Protein AF-A0A354GTN3-F1 (afdb_monomer_lite)

Secondary structure (DSSP, 8-state):
--TTHHHHTT--SSSTT--HHHHHHHHHHHHHH-SSS----PPPTTSSSS-HHHHHHHHHHIIIII-

Structure (mmCIF, N/CA/C/O backbone):
data_AF-A0A354GTN3-F1
#
_entry.id   AF-A0A354GTN3-F1
#
loop_
_atom_site.group_PDB
_atom_site.id
_atom_site.type_symbol
_atom_site.label_atom_id
_atom_site.label_alt_id
_atom_site.label_comp_id
_atom_site.label_asym_id
_atom_site.label_entity_id
_atom_site.label_seq_id
_atom_site.pdbx_PDB_ins_code
_atom_site.Cartn_x
_atom_site.Cartn_y
_atom_site.Cartn_z
_atom_site.occupancy
_atom_site.B_iso_or_equiv
_atom_site.auth_seq_id
_atom_site.auth_comp_id
_atom_site.auth_asym_id
_atom_site.auth_atom_id
_atom_site.pdbx_PDB_model_num
ATOM 1 N N . VAL A 1 1 ? -6.120 -4.551 2.997 1.00 97.88 1 VAL A N 1
ATOM 2 C CA . VAL A 1 1 ? -6.096 -3.878 1.691 1.00 97.88 1 VAL A CA 1
ATOM 3 C C . VAL A 1 1 ? -4.866 -4.376 0.988 1.00 97.88 1 VAL A C 1
ATOM 5 O O . VAL A 1 1 ? -3.772 -4.050 1.428 1.00 97.88 1 VAL A O 1
ATOM 8 N N . GLY A 1 2 ? -5.065 -5.270 0.024 1.00 98.25 2 GLY A N 1
ATOM 9 C CA . GLY A 1 2 ? -3.959 -5.968 -0.617 1.00 98.25 2 GLY A CA 1
ATOM 10 C C . GLY A 1 2 ? -3.667 -5.443 -2.011 1.00 98.25 2 GLY A C 1
ATOM 11 O O . GLY A 1 2 ? -4.575 -4.953 -2.688 1.00 98.25 2 GLY A O 1
ATOM 12 N N . ASP A 1 3 ? -2.420 -5.602 -2.437 1.00 98.00 3 ASP A N 1
ATOM 13 C CA . ASP A 1 3 ? -1.926 -5.222 -3.768 1.00 98.00 3 ASP A CA 1
ATOM 14 C C . ASP A 1 3 ? -2.592 -6.023 -4.906 1.00 98.00 3 ASP A C 1
ATOM 16 O O . ASP A 1 3 ? -2.592 -5.600 -6.058 1.00 98.00 3 ASP A O 1
ATOM 20 N N . SER A 1 4 ? -3.288 -7.117 -4.576 1.00 98.00 4 SER A N 1
ATOM 21 C CA . SER A 1 4 ? -4.241 -7.802 -5.465 1.00 98.00 4 SER A CA 1
ATOM 22 C C . SER A 1 4 ? -5.255 -6.864 -6.139 1.00 98.00 4 SER A C 1
ATOM 24 O O . SER A 1 4 ? -5.803 -7.221 -7.184 1.00 98.00 4 SER A O 1
ATOM 26 N N . LEU A 1 5 ? -5.470 -5.652 -5.601 1.00 97.88 5 LEU A N 1
ATOM 27 C CA . LEU A 1 5 ? -6.218 -4.579 -6.262 1.00 97.88 5 LEU A CA 1
ATOM 28 C C . LEU A 1 5 ? -5.704 -4.266 -7.676 1.00 97.88 5 LEU A C 1
ATOM 30 O O . LEU A 1 5 ? -6.511 -3.897 -8.528 1.00 97.88 5 LEU A O 1
ATOM 34 N N . GLY A 1 6 ? -4.415 -4.483 -7.959 1.00 98.31 6 GLY A N 1
ATOM 35 C CA . GLY A 1 6 ? -3.854 -4.345 -9.304 1.00 98.31 6 GLY A CA 1
ATOM 36 C C . GLY A 1 6 ? -4.578 -5.234 -10.311 1.00 98.31 6 GLY A C 1
ATOM 37 O O . GLY A 1 6 ? -4.978 -4.782 -11.378 1.00 98.31 6 GLY A O 1
ATOM 38 N N . MET A 1 7 ? -4.887 -6.472 -9.929 1.00 98.31 7 MET A N 1
ATOM 39 C CA . MET A 1 7 ? -5.618 -7.400 -10.791 1.00 98.31 7 MET A CA 1
ATOM 40 C C . MET A 1 7 ? -7.129 -7.160 -10.734 1.00 98.31 7 MET A C 1
ATOM 42 O O . MET A 1 7 ? -7.781 -7.016 -11.764 1.00 98.31 7 MET A O 1
ATOM 46 N N . VAL A 1 8 ? -7.707 -7.106 -9.529 1.00 98.12 8 VAL A N 1
ATOM 47 C CA . VAL A 1 8 ? -9.173 -7.165 -9.372 1.00 98.12 8 VAL A CA 1
ATOM 48 C C . VAL A 1 8 ? -9.873 -5.813 -9.510 1.00 98.12 8 VAL A C 1
ATOM 50 O O . VAL A 1 8 ? -11.075 -5.784 -9.759 1.00 98.12 8 VAL A O 1
ATOM 53 N N . VAL A 1 9 ? -9.148 -4.701 -9.341 1.00 98.00 9 VAL A N 1
ATOM 54 C CA . VAL A 1 9 ? -9.686 -3.337 -9.486 1.00 98.00 9 VAL A CA 1
ATOM 55 C C . VAL A 1 9 ? -9.127 -2.654 -10.730 1.00 98.00 9 VAL A C 1
ATOM 57 O O . VAL A 1 9 ? -9.893 -2.061 -11.485 1.00 98.00 9 VAL A O 1
ATOM 60 N N . GLN A 1 10 ? -7.812 -2.724 -10.951 1.00 97.94 10 GLN A N 1
ATOM 61 C CA . GLN A 1 10 ? -7.157 -2.007 -12.052 1.00 97.94 10 GLN A CA 1
ATOM 62 C C . GLN A 1 10 ? -7.088 -2.821 -13.356 1.00 97.94 10 GLN A C 1
ATOM 64 O O . GLN A 1 10 ? -6.848 -2.242 -14.412 1.00 97.94 10 GLN A O 1
ATOM 69 N N . GLY A 1 11 ? -7.312 -4.141 -13.305 1.00 97.75 11 GLY A N 1
ATOM 70 C CA . GLY A 1 11 ? -7.286 -5.018 -14.481 1.00 97.75 11 GLY A CA 1
ATOM 71 C C . GLY A 1 11 ? -5.883 -5.332 -15.014 1.00 97.75 11 GLY A C 1
ATOM 72 O O . GLY A 1 11 ? -5.746 -5.712 -16.175 1.00 97.75 11 GLY A O 1
ATOM 73 N N . GLN A 1 12 ? -4.847 -5.158 -14.192 1.00 97.25 12 GLN A N 1
ATOM 74 C CA . GLN A 1 12 ? -3.472 -5.521 -14.528 1.00 97.25 12 GLN A CA 1
ATOM 75 C C . GLN A 1 12 ? -3.285 -7.044 -14.532 1.00 97.25 12 GLN A C 1
ATOM 77 O O . GLN A 1 12 ? -4.044 -7.789 -13.911 1.00 97.25 12 GLN A O 1
ATOM 82 N N . ALA A 1 13 ? -2.244 -7.509 -15.224 1.00 97.19 13 ALA A N 1
ATOM 83 C CA . ALA A 1 13 ? -1.903 -8.931 -15.277 1.00 97.19 13 ALA A CA 1
ATOM 84 C C . ALA A 1 13 ? -1.367 -9.471 -13.936 1.00 97.19 13 ALA A C 1
ATOM 86 O O . ALA A 1 13 ? -1.508 -10.659 -13.652 1.00 97.19 13 ALA A O 1
ATOM 87 N N . ASP A 1 14 ? -0.764 -8.602 -13.124 1.00 97.38 14 ASP A N 1
ATOM 88 C CA . ASP A 1 14 ? -0.195 -8.898 -11.811 1.00 97.38 14 ASP A CA 1
ATOM 89 C C . ASP A 1 14 ? -0.272 -7.655 -10.895 1.00 97.38 14 ASP A C 1
ATOM 91 O O . ASP A 1 14 ? -0.896 -6.650 -11.245 1.00 97.38 14 ASP A O 1
ATOM 95 N N . SER A 1 15 ? 0.317 -7.724 -9.696 1.00 96.81 15 SER A N 1
ATOM 96 C CA . SER A 1 15 ? 0.348 -6.612 -8.733 1.00 96.81 15 SER A CA 1
ATOM 97 C C . SER A 1 15 ? 1.622 -5.756 -8.788 1.00 96.81 15 SER A C 1
ATOM 99 O O . SER A 1 15 ? 1.751 -4.813 -8.008 1.00 96.81 15 SER A O 1
ATOM 101 N N . LEU A 1 16 ? 2.564 -6.025 -9.703 1.00 97.25 16 LEU A N 1
ATOM 102 C CA . LEU A 1 16 ? 3.882 -5.370 -9.716 1.00 97.25 16 LEU A CA 1
ATOM 103 C C . LEU A 1 16 ? 3.806 -3.878 -10.050 1.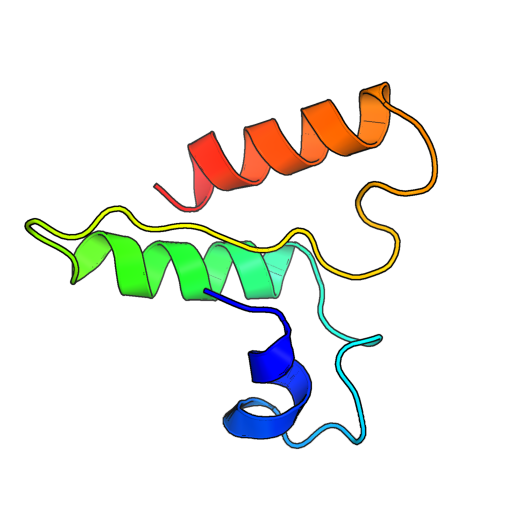00 97.25 16 LEU A C 1
ATOM 105 O O . LEU A 1 16 ? 4.683 -3.113 -9.650 1.00 97.25 16 LEU A O 1
ATOM 109 N N . ALA A 1 17 ? 2.773 -3.471 -10.788 1.00 96.38 17 ALA A N 1
ATOM 110 C CA . ALA A 1 17 ? 2.547 -2.080 -11.166 1.00 96.38 17 ALA A CA 1
ATOM 111 C C . ALA A 1 17 ? 1.888 -1.239 -10.058 1.00 96.38 17 ALA A C 1
ATOM 113 O O . ALA A 1 17 ? 1.824 -0.018 -10.197 1.00 96.38 17 ALA A O 1
ATOM 114 N N . VAL A 1 18 ? 1.400 -1.864 -8.979 1.00 98.31 18 VAL A N 1
ATOM 115 C CA . VAL A 1 18 ? 0.715 -1.152 -7.896 1.00 98.31 18 VAL A CA 1
ATOM 116 C C . VAL A 1 18 ? 1.697 -0.249 -7.158 1.00 98.31 18 VAL A C 1
ATOM 118 O O . VAL A 1 18 ? 2.797 -0.649 -6.786 1.00 98.31 18 VAL A O 1
ATOM 121 N N . THR A 1 19 ? 1.281 0.988 -6.921 1.00 98.19 19 THR A N 1
ATOM 122 C CA . THR A 1 19 ? 2.096 2.037 -6.310 1.00 98.19 19 THR A CA 1
ATOM 123 C C . THR A 1 19 ? 1.715 2.299 -4.855 1.00 98.19 19 THR A C 1
ATOM 125 O O . THR A 1 19 ? 0.615 1.983 -4.393 1.00 98.19 19 THR A O 1
ATOM 128 N N . MET A 1 20 ? 2.614 2.959 -4.117 1.00 98.25 20 MET A N 1
ATOM 129 C CA . MET A 1 20 ? 2.325 3.431 -2.755 1.00 98.25 20 MET A CA 1
ATOM 130 C C . MET A 1 20 ? 1.105 4.360 -2.697 1.00 98.25 20 MET A C 1
ATOM 132 O O . MET A 1 20 ? 0.327 4.267 -1.751 1.00 98.25 20 MET A O 1
ATOM 136 N N . GLU A 1 21 ? 0.911 5.228 -3.694 1.00 98.44 21 GLU A N 1
ATOM 137 C CA . GLU A 1 21 ? -0.219 6.169 -3.724 1.00 98.44 21 GLU A CA 1
ATOM 138 C C . GLU A 1 21 ? -1.561 5.447 -3.843 1.00 98.44 21 GLU A C 1
ATOM 140 O O . GLU A 1 21 ? -2.533 5.801 -3.174 1.00 98.44 21 GLU A O 1
ATOM 145 N N . GLU A 1 22 ? -1.612 4.394 -4.655 1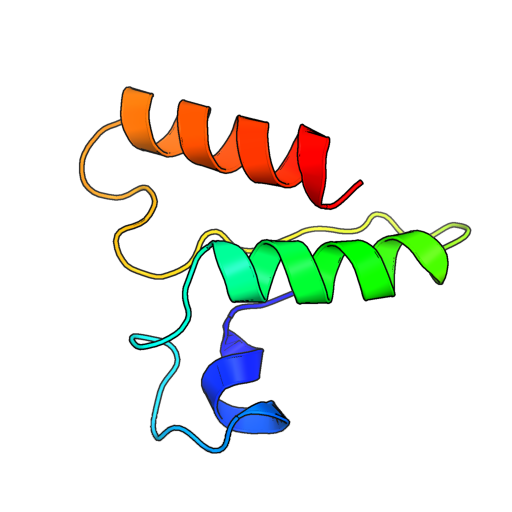.00 98.44 22 GLU A N 1
ATOM 146 C CA . GLU A 1 22 ? -2.812 3.580 -4.829 1.00 98.44 22 GLU A CA 1
ATOM 147 C C . GLU A 1 22 ? -3.119 2.786 -3.560 1.00 98.44 22 GLU A C 1
ATOM 149 O O . GLU A 1 22 ? -4.270 2.765 -3.116 1.00 98.44 22 GLU A O 1
ATOM 154 N N . MET A 1 23 ? -2.096 2.223 -2.906 1.00 98.56 23 MET A N 1
ATOM 155 C CA . MET A 1 23 ? -2.275 1.566 -1.610 1.00 98.56 23 MET A CA 1
ATOM 156 C C . MET A 1 23 ? -2.793 2.544 -0.549 1.00 98.56 23 MET A C 1
ATOM 158 O O . MET A 1 23 ? -3.780 2.243 0.120 1.00 98.56 23 MET A O 1
ATOM 162 N N . ILE A 1 24 ? -2.217 3.747 -0.443 1.00 98.62 24 ILE A N 1
ATOM 163 C CA . ILE A 1 24 ? -2.688 4.793 0.482 1.00 98.62 24 ILE A CA 1
ATOM 164 C C . ILE A 1 24 ? -4.142 5.176 0.177 1.00 98.62 24 ILE A C 1
ATOM 166 O O . ILE A 1 24 ? -4.963 5.270 1.095 1.00 98.62 24 ILE A O 1
ATOM 170 N N . TYR A 1 25 ? -4.481 5.380 -1.098 1.00 98.50 25 TYR A N 1
ATOM 171 C CA . TYR A 1 25 ? -5.831 5.740 -1.528 1.00 98.50 25 TYR A CA 1
ATOM 172 C C . TYR A 1 25 ? -6.860 4.671 -1.138 1.00 98.50 25 TYR A C 1
ATOM 174 O O . TYR A 1 25 ? -7.876 4.989 -0.510 1.00 98.50 25 TYR A O 1
ATOM 182 N N . HIS A 1 26 ? -6.584 3.402 -1.443 1.00 98.44 26 HIS A N 1
ATOM 183 C CA . HIS A 1 26 ? -7.476 2.294 -1.108 1.00 98.44 26 HIS A CA 1
ATOM 184 C C . HIS A 1 26 ? -7.576 2.056 0.398 1.00 98.44 26 HIS A C 1
ATOM 186 O O . HIS A 1 26 ? -8.679 1.837 0.908 1.00 98.44 26 HIS A O 1
ATOM 192 N N . THR A 1 27 ? -6.470 2.174 1.130 1.00 98.56 27 THR A N 1
ATOM 193 C CA . THR A 1 27 ? -6.479 2.061 2.590 1.00 98.56 27 THR A CA 1
ATOM 194 C C . THR A 1 27 ? -7.324 3.145 3.226 1.00 98.56 27 THR A C 1
ATOM 196 O O . THR A 1 27 ? -8.211 2.811 4.006 1.00 98.56 27 THR A O 1
ATOM 199 N N . ARG A 1 28 ? -7.189 4.403 2.792 1.00 98.19 28 ARG A N 1
ATOM 200 C CA . ARG A 1 28 ? -8.029 5.514 3.262 1.00 98.19 28 ARG A CA 1
ATOM 201 C C . ARG A 1 28 ? -9.521 5.280 3.036 1.00 98.19 28 ARG A C 1
ATOM 203 O O . ARG A 1 28 ? -10.345 5.696 3.850 1.00 98.19 28 ARG A O 1
ATOM 210 N N . MET A 1 29 ? -9.900 4.649 1.927 1.00 98.12 29 MET A N 1
ATOM 211 C CA . MET A 1 29 ? -11.302 4.301 1.679 1.00 98.12 29 MET A CA 1
ATOM 212 C C . MET A 1 29 ? -11.796 3.215 2.639 1.00 98.12 29 MET A C 1
ATOM 214 O O . MET A 1 29 ? -12.890 3.334 3.191 1.00 98.12 29 MET A O 1
ATOM 218 N N . VAL A 1 30 ? -10.990 2.177 2.867 1.00 98.25 30 VAL A N 1
ATOM 219 C CA . VAL A 1 30 ? -11.357 1.050 3.733 1.00 98.25 30 VAL A CA 1
ATOM 220 C C . VAL A 1 30 ? -11.394 1.457 5.205 1.00 98.25 30 VAL A C 1
ATOM 222 O O . VAL A 1 30 ? -12.350 1.107 5.895 1.00 98.25 30 VAL A O 1
ATOM 225 N N . THR A 1 31 ? -10.424 2.236 5.687 1.00 97.62 31 THR A N 1
ATOM 226 C CA . THR A 1 31 ? -10.369 2.702 7.084 1.00 97.62 31 THR A CA 1
ATOM 227 C C . THR A 1 31 ? -11.556 3.591 7.442 1.00 97.62 31 THR A C 1
ATOM 229 O O . THR A 1 31 ? -12.112 3.457 8.527 1.00 97.62 31 THR A O 1
ATOM 232 N N . ARG A 1 32 ? -12.049 4.418 6.508 1.00 97.19 32 ARG A N 1
ATOM 233 C CA . ARG A 1 32 ? -13.298 5.185 6.692 1.00 97.19 32 ARG A CA 1
ATOM 234 C C . ARG A 1 32 ? -14.535 4.298 6.873 1.00 97.19 32 ARG A C 1
ATOM 236 O O . ARG A 1 32 ? -15.486 4.710 7.537 1.00 97.19 32 ARG A O 1
ATOM 243 N N . GLY A 1 33 ? -14.555 3.115 6.258 1.00 97.50 33 GLY A N 1
ATOM 244 C CA . GLY A 1 33 ? -15.674 2.171 6.341 1.00 97.50 33 GLY A CA 1
ATOM 245 C C . GLY A 1 33 ? -15.578 1.188 7.512 1.00 97.50 33 GLY A C 1
ATOM 246 O O . GLY A 1 33 ? -16.600 0.766 8.062 1.00 97.50 33 GLY A O 1
ATOM 247 N N . ALA A 1 34 ? -14.364 0.814 7.914 1.00 97.50 34 ALA A N 1
ATOM 248 C CA . ALA A 1 34 ? -14.119 -0.178 8.951 1.00 97.50 34 ALA A CA 1
ATOM 249 C C . ALA A 1 34 ? -14.331 0.406 10.358 1.00 97.50 34 ALA A C 1
ATOM 251 O O . ALA A 1 34 ? -13.579 1.254 10.818 1.00 97.50 34 ALA A O 1
ATOM 252 N N . ARG A 1 35 ? -15.350 -0.083 11.083 1.00 94.94 35 ARG A N 1
ATOM 253 C CA . ARG A 1 35 ? -15.653 0.374 12.460 1.00 94.94 35 ARG A CA 1
ATOM 254 C C . ARG A 1 35 ? -15.083 -0.506 13.574 1.00 94.94 35 ARG A C 1
ATOM 256 O O . ARG A 1 35 ? -14.971 -0.060 14.707 1.00 94.94 35 ARG A O 1
ATOM 263 N N . ARG A 1 36 ? -14.834 -1.785 13.279 1.00 97.00 36 ARG A N 1
ATOM 264 C CA . ARG A 1 36 ? -14.418 -2.803 14.269 1.00 97.00 36 ARG A CA 1
ATOM 265 C C . ARG A 1 36 ? -13.286 -3.702 13.784 1.00 97.00 36 ARG A C 1
ATOM 267 O O . ARG A 1 36 ? -12.606 -4.306 14.601 1.00 97.00 36 ARG A O 1
ATOM 274 N N . ALA A 1 37 ? -13.145 -3.853 12.469 1.00 97.44 37 ALA A N 1
ATOM 275 C CA . ALA A 1 37 ? -12.134 -4.722 11.891 1.00 97.44 37 ALA A CA 1
ATOM 276 C C . ALA A 1 37 ? -10.754 -4.067 11.994 1.00 97.44 37 ALA A C 1
ATOM 278 O O . ALA A 1 37 ? -10.627 -2.866 11.755 1.00 97.44 37 ALA A O 1
ATOM 279 N N . LEU A 1 38 ? -9.732 -4.870 12.292 1.00 97.56 38 LEU A N 1
ATOM 280 C CA . LEU A 1 38 ? -8.346 -4.467 12.092 1.00 97.56 38 LEU A CA 1
ATOM 281 C C . LEU A 1 38 ? -8.085 -4.361 10.586 1.00 97.56 38 LEU A C 1
ATOM 283 O O . LEU A 1 38 ? -8.242 -5.341 9.857 1.00 97.56 38 LEU A O 1
ATOM 287 N N . VAL A 1 39 ? -7.688 -3.178 10.126 1.00 97.81 39 VAL A N 1
ATOM 288 C CA . VAL A 1 39 ? -7.310 -2.957 8.729 1.00 97.81 39 VAL A CA 1
ATOM 289 C C . VAL A 1 39 ? -5.811 -3.193 8.592 1.00 97.81 39 VAL A C 1
ATOM 291 O O . VAL A 1 39 ? -5.006 -2.458 9.149 1.00 97.81 39 VAL A O 1
ATOM 294 N N . VAL A 1 40 ? -5.441 -4.230 7.845 1.00 98.06 40 VAL A N 1
ATOM 295 C CA . VAL A 1 40 ? -4.050 -4.505 7.450 1.00 98.06 40 VAL A CA 1
ATOM 296 C C . VAL A 1 40 ? -3.864 -4.037 6.014 1.00 98.06 40 VAL A C 1
ATOM 298 O O . VAL A 1 40 ? -4.763 -4.252 5.202 1.00 98.06 40 VAL A O 1
ATOM 301 N N . THR A 1 41 ? -2.735 -3.409 5.693 1.00 98.19 41 THR A N 1
ATOM 302 C CA . THR A 1 41 ? -2.414 -2.941 4.336 1.00 98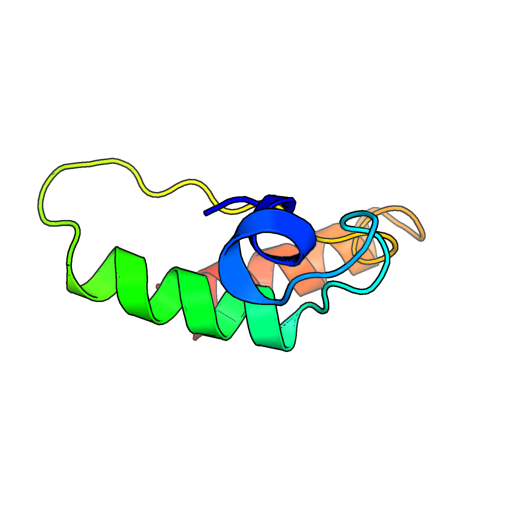.19 41 THR A CA 1
ATOM 303 C C . THR A 1 41 ? -1.095 -3.528 3.866 1.00 98.19 41 THR A C 1
ATOM 305 O O . THR A 1 41 ? -0.132 -3.528 4.630 1.00 98.19 41 THR A O 1
ATOM 308 N N . ASP A 1 42 ? -1.056 -3.979 2.614 1.00 98.25 42 ASP A N 1
ATOM 309 C CA . ASP A 1 42 ? 0.175 -4.453 1.990 1.00 98.25 42 ASP A CA 1
ATOM 310 C C . ASP A 1 42 ? 1.078 -3.284 1.584 1.00 98.25 42 ASP A C 1
ATOM 312 O O . ASP A 1 42 ? 0.627 -2.223 1.148 1.00 98.25 42 ASP A O 1
ATOM 316 N N . MET A 1 43 ? 2.384 -3.497 1.704 1.00 97.81 43 MET A N 1
ATOM 317 C CA . MET A 1 43 ? 3.372 -2.653 1.047 1.00 97.81 43 MET A CA 1
ATOM 318 C C . MET A 1 43 ? 3.565 -3.173 -0.388 1.00 97.81 43 MET A C 1
ATOM 320 O O . MET A 1 43 ? 3.846 -4.362 -0.545 1.00 97.81 43 MET A O 1
ATOM 324 N N . PRO A 1 44 ? 3.389 -2.335 -1.426 1.00 98.00 44 PRO A N 1
ATOM 325 C CA . PRO A 1 44 ? 3.467 -2.773 -2.812 1.00 98.00 44 PRO A CA 1
ATOM 326 C C . PRO A 1 44 ? 4.896 -3.150 -3.227 1.00 98.00 44 PRO A C 1
ATOM 328 O O . PRO A 1 44 ? 5.877 -2.920 -2.513 1.00 98.00 44 PRO A O 1
ATOM 331 N N . PHE A 1 45 ? 5.025 -3.749 -4.412 1.00 98.00 45 PHE A N 1
ATOM 332 C CA . PHE A 1 45 ? 6.316 -4.175 -4.943 1.00 98.00 45 PHE A CA 1
ATOM 333 C C . PHE A 1 45 ? 7.345 -3.028 -4.959 1.00 98.00 45 PHE A C 1
ATOM 335 O O . PHE A 1 45 ? 7.029 -1.883 -5.274 1.00 98.00 45 PHE A O 1
ATOM 342 N N . MET A 1 46 ? 8.593 -3.340 -4.597 1.00 96.56 46 MET A N 1
ATOM 343 C CA . MET A 1 46 ? 9.717 -2.397 -4.473 1.00 96.56 46 MET A CA 1
ATOM 344 C C . MET A 1 46 ? 9.560 -1.266 -3.440 1.00 96.56 46 MET A C 1
ATOM 346 O O . M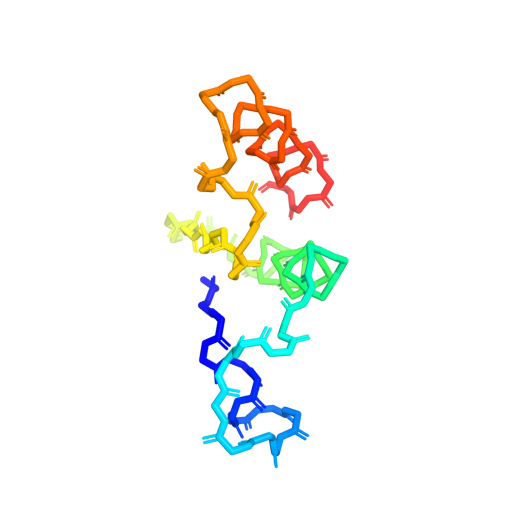ET A 1 46 ? 10.456 -0.427 -3.334 1.00 96.56 46 MET A O 1
ATOM 350 N N . SER A 1 47 ? 8.497 -1.244 -2.628 1.00 97.19 47 SER A N 1
ATOM 351 C CA . SER A 1 47 ? 8.327 -0.218 -1.592 1.00 97.19 47 SER A CA 1
ATOM 352 C C . SER A 1 47 ? 9.005 -0.554 -0.256 1.00 97.19 47 SER A C 1
ATOM 354 O O . SER A 1 47 ? 9.004 0.275 0.652 1.00 97.19 47 SER A O 1
ATOM 356 N N . TYR A 1 48 ? 9.543 -1.761 -0.086 1.00 97.25 48 TYR A N 1
ATOM 357 C CA . TYR A 1 48 ? 10.137 -2.203 1.185 1.00 97.25 48 TYR A CA 1
ATOM 358 C C . TYR A 1 48 ? 11.390 -3.073 1.027 1.00 97.25 48 TYR A C 1
ATOM 360 O O . TYR A 1 48 ? 12.067 -3.377 2.006 1.00 97.25 48 TYR A O 1
ATOM 368 N N . GLN A 1 49 ? 11.709 -3.486 -0.198 1.00 97.69 49 GLN A N 1
ATOM 369 C CA . GLN A 1 49 ? 12.769 -4.442 -0.505 1.00 97.69 49 GLN A CA 1
ATOM 370 C C . GLN A 1 49 ? 14.156 -3.786 -0.552 1.00 97.69 49 GLN A C 1
ATOM 372 O O . GLN A 1 49 ? 15.152 -4.486 -0.389 1.00 97.69 49 GLN A O 1
ATOM 377 N N . VAL A 1 50 ? 14.242 -2.466 -0.776 1.00 96.75 50 VAL A N 1
ATOM 378 C CA . VAL A 1 50 ? 15.535 -1.778 -0.948 1.00 96.75 50 VAL A CA 1
ATOM 379 C C . VAL A 1 50 ? 16.296 -1.685 0.373 1.00 96.75 50 VAL A C 1
ATOM 381 O O . VAL A 1 50 ? 17.502 -1.924 0.406 1.00 96.75 50 VAL A O 1
ATOM 384 N N . SER A 1 51 ? 15.617 -1.333 1.468 1.00 98.25 51 SER A N 1
ATOM 385 C CA . SER A 1 51 ? 16.228 -1.260 2.797 1.00 98.25 51 SER A CA 1
ATOM 386 C C . SER A 1 51 ? 15.182 -1.242 3.921 1.00 98.25 51 SER A C 1
ATOM 388 O O . SER A 1 51 ? 14.045 -0.816 3.696 1.00 98.25 51 SER A O 1
ATOM 390 N N . PRO A 1 52 ? 15.564 -1.611 5.162 1.00 98.44 52 PRO A N 1
ATOM 391 C CA . PRO A 1 52 ? 14.705 -1.432 6.333 1.00 98.44 52 PRO A CA 1
ATOM 392 C C . PRO A 1 52 ? 14.257 0.021 6.543 1.00 98.44 52 PRO A C 1
ATOM 394 O O . PRO A 1 52 ? 13.149 0.259 7.013 1.00 98.44 52 PRO A O 1
ATOM 397 N N . GLN A 1 53 ? 15.098 0.995 6.181 1.00 98.50 53 GLN A N 1
ATOM 398 C CA . GLN A 1 53 ? 14.784 2.422 6.281 1.00 98.50 53 GLN A CA 1
ATOM 399 C C . GLN A 1 53 ? 13.670 2.813 5.308 1.00 98.50 53 GLN A C 1
ATOM 401 O O . GLN A 1 53 ? 12.691 3.419 5.731 1.00 98.50 53 GLN A O 1
ATOM 406 N N . GLN A 1 54 ? 13.764 2.399 4.041 1.00 98.12 54 GLN A N 1
ATOM 407 C CA . GLN A 1 54 ? 12.710 2.656 3.056 1.00 98.12 54 GLN A CA 1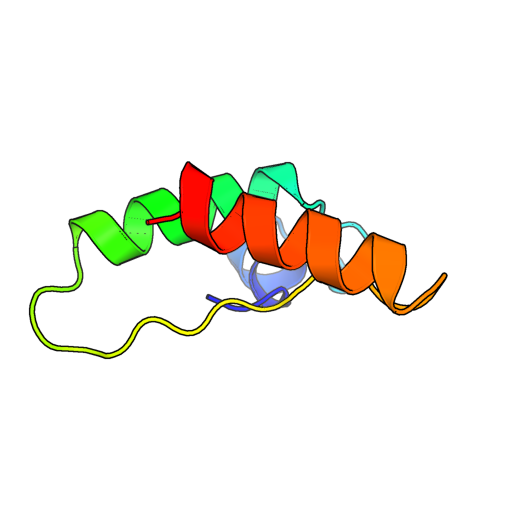
ATOM 408 C C . GLN A 1 54 ? 11.398 1.965 3.454 1.00 98.12 54 GLN A C 1
ATOM 410 O O . GLN A 1 54 ? 10.327 2.565 3.361 1.00 98.12 54 GLN A O 1
ATOM 415 N N . ALA A 1 55 ? 11.480 0.721 3.940 1.00 98.44 55 ALA A N 1
ATOM 416 C CA . ALA A 1 55 ? 10.319 -0.003 4.446 1.00 98.44 55 ALA A CA 1
ATOM 417 C C . ALA A 1 55 ? 9.645 0.755 5.600 1.00 98.44 55 ALA A C 1
ATOM 419 O O . ALA A 1 55 ? 8.426 0.911 5.607 1.00 98.44 55 ALA A O 1
ATOM 420 N N . LEU A 1 56 ? 10.432 1.272 6.551 1.00 98.50 56 LEU A N 1
ATOM 421 C CA . LEU A 1 56 ? 9.925 2.055 7.677 1.00 98.50 56 LEU A CA 1
ATOM 422 C C . LEU A 1 56 ? 9.278 3.370 7.224 1.00 98.50 56 LEU A C 1
ATOM 424 O O . LEU A 1 56 ? 8.208 3.719 7.718 1.00 98.50 56 LEU A O 1
ATOM 428 N N . GLU A 1 57 ? 9.893 4.086 6.283 1.00 98.44 57 GLU A N 1
ATOM 429 C CA . GLU A 1 57 ? 9.343 5.325 5.724 1.00 98.44 57 GLU A CA 1
ATOM 430 C C . GLU A 1 57 ? 7.988 5.077 5.054 1.00 98.44 57 GLU A C 1
ATOM 432 O O . GLU A 1 57 ? 7.006 5.751 5.373 1.00 98.44 57 GLU A O 1
ATOM 437 N N . ASN A 1 58 ? 7.896 4.068 4.186 1.00 98.44 58 ASN A N 1
ATOM 438 C CA . ASN A 1 58 ? 6.655 3.727 3.492 1.00 98.44 58 ASN A CA 1
ATOM 439 C C . ASN A 1 58 ? 5.579 3.170 4.435 1.00 98.44 58 ASN A C 1
ATOM 441 O O . ASN A 1 58 ? 4.410 3.540 4.308 1.00 98.44 58 ASN A O 1
ATOM 445 N N . ALA A 1 59 ? 5.952 2.367 5.434 1.00 98.25 59 ALA A N 1
ATOM 446 C CA . ALA A 1 59 ? 5.031 1.954 6.491 1.00 98.25 59 ALA A CA 1
ATOM 447 C C . ALA A 1 59 ? 4.505 3.168 7.277 1.00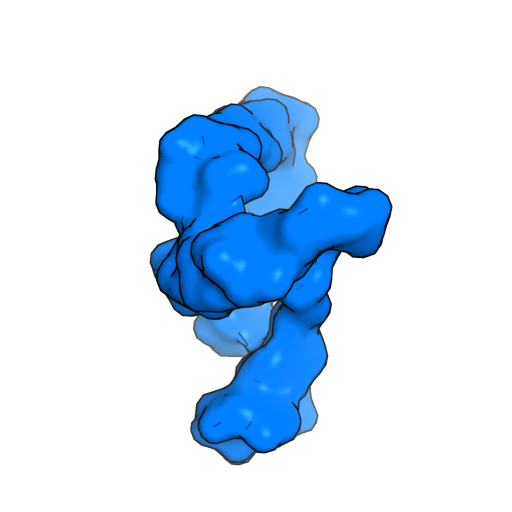 98.25 59 ALA A C 1
ATOM 449 O O . ALA A 1 59 ? 3.304 3.276 7.525 1.00 98.25 59 ALA A O 1
ATOM 450 N N . GLY A 1 60 ? 5.376 4.128 7.606 1.00 98.19 60 GLY A N 1
ATOM 451 C CA . GLY A 1 60 ? 4.992 5.383 8.249 1.00 98.19 60 GLY A CA 1
ATOM 452 C C . GLY A 1 60 ? 4.004 6.198 7.412 1.00 98.19 60 GLY A C 1
ATOM 453 O O . GLY A 1 60 ? 3.033 6.730 7.954 1.00 98.19 60 GLY A O 1
ATOM 454 N N . ARG A 1 61 ? 4.197 6.246 6.089 1.00 98.31 61 ARG A N 1
ATOM 455 C CA . ARG A 1 61 ? 3.251 6.874 5.156 1.00 98.31 61 ARG A CA 1
ATOM 456 C C . ARG A 1 61 ? 1.893 6.177 5.153 1.00 98.31 61 ARG A C 1
ATOM 458 O O . ARG A 1 61 ? 0.881 6.858 5.284 1.00 98.31 61 ARG A O 1
ATOM 465 N N . LEU A 1 62 ? 1.851 4.845 5.084 1.00 98.06 62 LEU A N 1
ATOM 466 C CA . LEU A 1 62 ? 0.596 4.084 5.153 1.00 98.06 62 LEU A CA 1
ATOM 467 C C . LEU A 1 62 ? -0.171 4.362 6.450 1.00 98.06 62 LEU A C 1
ATOM 469 O O . LEU A 1 62 ? -1.357 4.676 6.393 1.00 98.06 62 LEU A O 1
ATOM 473 N N . MET A 1 63 ? 0.512 4.329 7.596 1.00 97.19 63 MET A N 1
ATOM 474 C CA . MET A 1 63 ? -0.098 4.613 8.900 1.00 97.19 63 MET A CA 1
ATOM 475 C C . MET A 1 63 ? -0.611 6.058 8.996 1.00 97.19 63 MET A C 1
ATOM 477 O O . MET A 1 63 ? -1.687 6.306 9.529 1.00 97.19 63 MET A O 1
ATOM 481 N N . LYS A 1 64 ? 0.149 7.033 8.482 1.00 97.88 64 LYS A N 1
ATOM 482 C CA . LYS A 1 64 ? -0.201 8.458 8.575 1.00 97.88 64 LYS A CA 1
ATOM 483 C C . LYS A 1 64 ? -1.293 8.873 7.588 1.00 97.88 64 LYS A C 1
ATOM 485 O O . LYS A 1 64 ? -2.132 9.708 7.915 1.00 97.88 64 LYS A O 1
ATOM 490 N N . GLU A 1 65 ? -1.238 8.365 6.361 1.00 98.06 65 GLU A N 1
ATOM 491 C CA . GLU A 1 65 ? -2.044 8.851 5.236 1.00 98.06 65 GLU A CA 1
ATOM 492 C C . GLU A 1 65 ? -3.217 7.923 4.884 1.00 98.06 65 GLU A C 1
ATOM 494 O O . GLU A 1 65 ? -4.208 8.387 4.302 1.00 98.06 65 GLU A O 1
ATOM 499 N N . GLY A 1 66 ? -3.090 6.631 5.203 1.00 94.62 66 GLY A N 1
ATOM 500 C CA . GLY A 1 66 ? -4.103 5.594 4.998 1.00 94.62 66 GLY A CA 1
ATOM 501 C C . GLY A 1 66 ? -5.092 5.472 6.160 1.00 94.62 66 GLY A C 1
ATOM 502 O O . GLY A 1 66 ? -6.251 5.128 5.925 1.00 94.62 66 GLY A O 1
ATOM 503 N N . GLY A 1 67 ? -4.682 5.851 7.373 1.00 87.12 67 GLY A N 1
ATOM 504 C CA . GLY A 1 67 ? -5.513 5.827 8.582 1.00 87.12 67 GLY A CA 1
ATOM 505 C C . GLY A 1 67 ? -5.270 4.623 9.477 1.00 87.12 67 GLY A C 1
ATOM 506 O O . GLY A 1 67 ? -4.969 3.531 8.948 1.00 87.12 67 GLY A O 1
#

Radius of gyration: 11.85 Å; chains: 1; bounding box: 32×18×30 Å

Foldseek 3Di:
DELCCCCPPVVHPDSQPPDLVNQLVVLLVVVVVDDDDDDDTDDGPPQCPPDVVSNVVSVVCSVVRSD

pLDDT: mean 97.65, std 1.5, range [87.12, 98.62]

Sequence (67 aa):
VGDSLGMVVQGQADSLAVTMEEMIYHTRMVTRGARRALVVTDMPFMSYQVSPQQALENAGRLMKEGG